Protein AF-F9PTG0-F1 (afdb_monomer)

Sequence (115 aa):
MGVSYLKVLAFSEIFLALEIGISGMFNGLKNTKTPTIISTFSNALRIPLAYLVFYLKLDITYIWAVISFCTFLKGILNYIFLRNLLEKTLILNYNVLKKIKIWYYTFVIFYKIFD

Structure (mmCIF, N/CA/C/O backbone):
data_AF-F9PTG0-F1
#
_entry.id   AF-F9PTG0-F1
#
loop_
_atom_site.group_PDB
_atom_site.id
_atom_site.type_symbol
_atom_site.label_atom_id
_atom_site.label_alt_id
_atom_site.label_comp_id
_atom_site.label_asym_id
_atom_site.label_entity_id
_atom_site.label_seq_id
_atom_site.pdbx_PDB_ins_code
_atom_site.Cartn_x
_atom_site.Cartn_y
_atom_site.Cartn_z
_atom_site.occupancy
_atom_site.B_iso_or_equiv
_atom_site.auth_seq_id
_atom_site.auth_comp_id
_atom_site.auth_asym_id
_atom_site.auth_atom_id
_atom_site.pdbx_PDB_model_num
ATOM 1 N N . MET A 1 1 ? 9.770 4.550 -29.523 1.00 59.16 1 MET A N 1
ATOM 2 C CA . MET A 1 1 ? 9.932 3.853 -28.224 1.00 59.16 1 MET A CA 1
ATOM 3 C C . MET A 1 1 ? 9.206 4.557 -27.076 1.00 59.16 1 MET A C 1
ATOM 5 O O . MET A 1 1 ? 8.668 3.876 -26.214 1.00 59.16 1 MET A O 1
ATOM 9 N N . GLY A 1 2 ? 9.099 5.895 -27.102 1.00 70.75 2 GLY A N 1
ATOM 10 C CA . GLY A 1 2 ? 8.451 6.669 -26.040 1.00 70.75 2 GLY A CA 1
ATOM 11 C C . GLY A 1 2 ? 6.946 6.413 -25.819 1.00 70.75 2 GLY A C 1
ATOM 12 O O . GLY A 1 2 ? 6.441 6.223 -24.720 1.00 70.75 2 GLY A O 1
ATOM 13 N N . VAL A 1 3 ? 6.194 6.364 -26.913 1.00 78.25 3 VAL A N 1
ATOM 14 C CA . VAL A 1 3 ? 4.725 6.343 -26.844 1.00 78.25 3 VAL A CA 1
ATOM 15 C C . VAL A 1 3 ? 4.176 5.039 -26.250 1.00 78.25 3 VAL A C 1
ATOM 17 O O . VAL A 1 3 ? 3.206 5.068 -25.497 1.00 78.25 3 VAL A O 1
ATOM 20 N N . SER A 1 4 ? 4.802 3.893 -26.537 1.00 73.88 4 SER A N 1
ATOM 21 C CA . SER A 1 4 ? 4.371 2.602 -25.984 1.00 73.88 4 SER A CA 1
ATOM 22 C C . SER A 1 4 ? 4.608 2.508 -24.476 1.00 73.88 4 SER A C 1
ATOM 24 O O . SER A 1 4 ? 3.776 1.931 -23.782 1.00 73.88 4 SER A O 1
ATOM 26 N N . TYR A 1 5 ? 5.682 3.117 -23.951 1.00 73.00 5 TYR A N 1
ATOM 27 C CA . TYR A 1 5 ? 5.904 3.156 -22.501 1.00 73.00 5 TYR A CA 1
ATOM 28 C C . TYR A 1 5 ? 4.857 4.037 -21.814 1.00 73.00 5 TYR A C 1
ATOM 30 O O . TYR A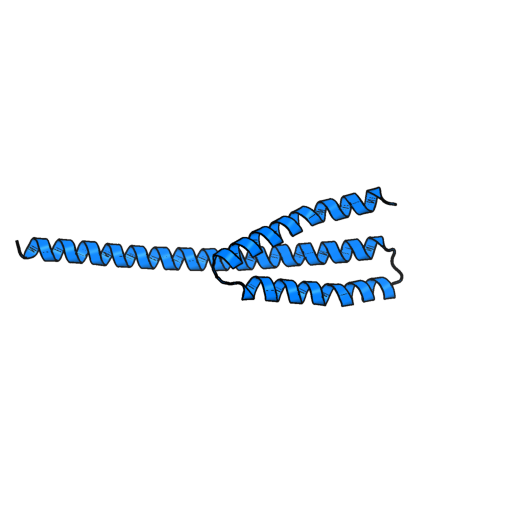 1 5 ? 4.308 3.636 -20.792 1.00 73.00 5 TYR A O 1
ATOM 38 N N . LEU A 1 6 ? 4.545 5.206 -22.391 1.00 79.75 6 LEU A N 1
ATOM 39 C CA . LEU A 1 6 ? 3.594 6.161 -21.811 1.00 79.75 6 LEU A CA 1
ATOM 40 C C . LEU A 1 6 ? 2.200 5.560 -21.675 1.00 79.75 6 LEU A C 1
ATOM 42 O O . LEU A 1 6 ? 1.525 5.812 -20.685 1.00 79.75 6 LEU A O 1
ATOM 46 N N . LYS A 1 7 ? 1.781 4.733 -22.639 1.00 80.81 7 LYS A N 1
ATOM 47 C CA . LYS A 1 7 ? 0.488 4.041 -22.580 1.00 80.81 7 LYS A CA 1
ATOM 48 C C . LYS A 1 7 ? 0.405 3.060 -21.412 1.00 80.81 7 LYS A C 1
ATOM 50 O O . LYS A 1 7 ? -0.614 3.022 -20.733 1.00 80.81 7 LYS A O 1
ATOM 55 N N . VAL A 1 8 ? 1.469 2.290 -21.173 1.00 75.94 8 VAL A N 1
ATOM 56 C CA . VAL A 1 8 ? 1.524 1.347 -20.045 1.00 75.94 8 VAL A CA 1
ATOM 57 C C . VAL A 1 8 ? 1.544 2.109 -18.722 1.00 75.94 8 VAL A C 1
ATOM 59 O O . VAL A 1 8 ? 0.780 1.782 -17.824 1.00 75.94 8 VAL A O 1
ATOM 62 N N . LEU A 1 9 ? 2.353 3.166 -18.631 1.00 81.25 9 LEU A N 1
ATOM 63 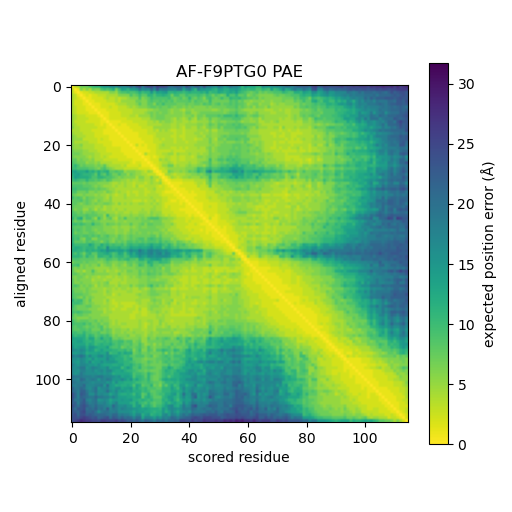C CA . LEU A 1 9 ? 2.447 4.012 -17.440 1.00 81.25 9 LEU A CA 1
ATOM 64 C C . LEU A 1 9 ? 1.119 4.701 -17.105 1.00 81.25 9 LEU A C 1
ATOM 66 O O . LEU A 1 9 ? 0.693 4.667 -15.957 1.00 81.25 9 LEU A O 1
ATOM 70 N N . ALA A 1 10 ? 0.428 5.254 -18.104 1.00 84.06 10 ALA A N 1
ATOM 71 C CA . ALA A 1 10 ? -0.853 5.933 -17.915 1.00 84.06 10 ALA A CA 1
ATOM 72 C C . ALA A 1 10 ? -1.932 5.017 -17.314 1.00 84.06 10 ALA A C 1
ATOM 74 O O . ALA A 1 10 ? -2.755 5.472 -16.523 1.00 84.06 10 ALA A O 1
ATOM 75 N N . PHE A 1 11 ? -1.918 3.722 -17.645 1.00 80.44 11 PHE A N 1
ATOM 76 C CA . PHE A 1 11 ? -2.826 2.753 -17.031 1.00 80.44 11 PHE A CA 1
ATOM 77 C C . PHE A 1 11 ? -2.518 2.542 -15.537 1.00 80.44 11 PHE A C 1
ATOM 79 O O . PHE A 1 11 ? -3.426 2.410 -14.717 1.00 80.44 11 PHE A O 1
ATOM 86 N N . SER A 1 12 ? -1.239 2.567 -15.167 1.00 80.81 12 SER A N 1
ATOM 87 C CA . SER A 1 12 ? -0.750 2.388 -13.795 1.00 80.81 12 SER A CA 1
ATOM 88 C C . SER A 1 12 ? -1.086 3.560 -12.867 1.00 80.81 12 SER A C 1
ATOM 90 O O . SER A 1 12 ? -1.258 3.357 -11.664 1.00 80.81 12 SER A O 1
ATOM 92 N N . GLU A 1 13 ? -1.210 4.774 -13.412 1.00 85.69 13 GLU A N 1
ATOM 93 C CA . GLU A 1 13 ? -1.489 6.002 -12.649 1.00 85.69 13 GLU A CA 1
ATOM 94 C C . GLU A 1 13 ? -2.839 5.966 -11.916 1.00 85.69 13 GLU A C 1
ATOM 96 O O . GLU A 1 13 ? -2.962 6.492 -10.811 1.00 85.69 13 GLU A O 1
ATOM 101 N N . ILE A 1 14 ? -3.846 5.276 -12.462 1.00 85.38 14 ILE A N 1
ATOM 102 C CA . ILE A 1 14 ? -5.154 5.117 -11.801 1.00 85.38 14 ILE A CA 1
ATOM 103 C C . ILE A 1 14 ? -4.991 4.381 -10.461 1.00 85.38 14 ILE A C 1
ATOM 105 O O . ILE A 1 14 ? -5.589 4.754 -9.449 1.00 85.38 14 ILE A O 1
ATOM 109 N N . PHE A 1 15 ? -4.138 3.356 -10.428 1.00 81.81 15 PHE A N 1
ATOM 110 C CA . PHE A 1 15 ? -3.862 2.584 -9.217 1.00 81.81 15 PHE A CA 1
ATOM 111 C C . PHE A 1 15 ? -3.012 3.364 -8.220 1.00 81.81 15 PHE A C 1
ATOM 113 O O . PHE A 1 15 ? -3.224 3.243 -7.014 1.00 81.81 15 PHE A O 1
ATOM 120 N N . LEU A 1 16 ? -2.097 4.199 -8.714 1.00 83.38 16 LEU A N 1
ATOM 121 C CA . LEU A 1 16 ? -1.320 5.104 -7.875 1.00 83.38 16 LEU A CA 1
ATOM 122 C C . LEU A 1 16 ? -2.228 6.132 -7.183 1.00 83.38 16 LEU A C 1
ATOM 124 O O . LEU A 1 16 ? -2.120 6.343 -5.975 1.00 83.38 16 LEU A O 1
ATOM 128 N N . ALA A 1 17 ? -3.179 6.714 -7.919 1.00 86.50 17 ALA A N 1
ATOM 129 C CA . ALA A 1 17 ? -4.159 7.644 -7.365 1.00 86.50 17 ALA A CA 1
ATOM 130 C C . ALA A 1 17 ? -5.036 6.982 -6.288 1.00 86.50 17 ALA A C 1
ATOM 132 O O . ALA A 1 17 ? -5.234 7.554 -5.213 1.00 86.50 17 ALA A O 1
ATOM 133 N N . LEU A 1 18 ? -5.505 5.750 -6.533 1.00 83.88 18 LEU A N 1
ATOM 134 C CA . LEU A 1 18 ? -6.234 4.962 -5.532 1.00 83.88 18 LEU A CA 1
ATOM 135 C C . LEU A 1 18 ? -5.389 4.717 -4.278 1.00 83.88 18 LEU A C 1
ATOM 137 O O . LEU A 1 18 ? -5.872 4.877 -3.160 1.00 83.88 18 LEU A O 1
ATOM 141 N N . GLU A 1 19 ? -4.120 4.361 -4.446 1.00 83.12 19 GLU A N 1
ATOM 142 C CA . GLU A 1 19 ? -3.206 4.104 -3.339 1.00 83.12 19 GLU A CA 1
ATOM 143 C C . GLU A 1 19 ? -3.009 5.338 -2.442 1.00 83.12 19 GLU A C 1
ATOM 145 O O . GLU A 1 19 ? -3.107 5.234 -1.213 1.00 83.12 19 GLU A O 1
ATOM 150 N N . ILE A 1 20 ? -2.769 6.504 -3.047 1.00 84.50 20 ILE A N 1
ATOM 151 C CA . ILE A 1 20 ? -2.595 7.774 -2.331 1.00 84.50 20 ILE A CA 1
ATOM 152 C C . ILE A 1 20 ? -3.896 8.158 -1.617 1.00 84.50 20 ILE A C 1
ATOM 154 O O . ILE A 1 20 ? -3.863 8.514 -0.437 1.00 84.50 20 ILE A O 1
ATOM 158 N N . GLY A 1 21 ? -5.047 8.019 -2.283 1.00 88.81 21 GLY A N 1
ATOM 159 C CA . GLY A 1 21 ? -6.356 8.307 -1.693 1.00 88.81 21 GLY A CA 1
ATOM 160 C C . GLY A 1 21 ? -6.670 7.427 -0.479 1.00 88.81 21 GLY A C 1
ATOM 161 O O . GLY A 1 21 ? -7.063 7.928 0.577 1.00 88.81 21 GLY A O 1
ATOM 162 N N . ILE A 1 22 ? -6.430 6.118 -0.587 1.00 84.69 22 ILE A N 1
ATOM 163 C CA . ILE A 1 22 ? -6.649 5.162 0.508 1.00 84.69 22 ILE A CA 1
ATOM 164 C C . ILE A 1 22 ? -5.691 5.438 1.672 1.00 84.69 22 ILE A C 1
ATOM 166 O O . ILE A 1 22 ? -6.106 5.425 2.832 1.00 84.69 22 ILE A O 1
ATOM 170 N N . SER A 1 23 ? -4.426 5.744 1.380 1.00 83.38 23 SER A N 1
ATOM 171 C CA . SER A 1 23 ? -3.442 6.122 2.401 1.00 83.38 23 SER A CA 1
ATOM 172 C C . SER A 1 23 ? -3.846 7.413 3.124 1.00 83.38 23 SER A C 1
ATOM 174 O O . SER A 1 23 ? -3.740 7.491 4.348 1.00 83.38 23 SER A O 1
ATOM 176 N N . GLY A 1 24 ? -4.393 8.394 2.397 1.00 85.25 24 GLY A N 1
ATOM 177 C CA . GLY A 1 24 ? -4.983 9.606 2.970 1.00 85.25 24 GLY A CA 1
ATOM 178 C C . GLY A 1 24 ? -6.145 9.305 3.921 1.00 85.25 24 GLY A C 1
ATOM 179 O O . GLY A 1 24 ? -6.199 9.853 5.022 1.00 85.25 24 GLY A O 1
ATOM 180 N N . MET A 1 25 ? -7.025 8.367 3.560 1.00 85.06 25 MET A N 1
ATOM 181 C CA . MET A 1 25 ? -8.122 7.946 4.435 1.00 85.06 25 MET A CA 1
ATOM 182 C C . MET A 1 25 ? -7.634 7.204 5.689 1.00 85.06 25 MET A C 1
ATOM 184 O O . MET A 1 25 ? -8.118 7.477 6.787 1.00 85.06 25 MET A O 1
ATOM 188 N N . PHE A 1 26 ? -6.648 6.312 5.569 1.00 83.69 26 PHE A N 1
ATOM 189 C CA . PHE A 1 26 ? -6.031 5.652 6.726 1.00 83.69 26 PHE A CA 1
ATOM 190 C C . PHE A 1 26 ? -5.388 6.652 7.698 1.00 83.69 26 PHE A C 1
ATOM 192 O O . PHE A 1 26 ? -5.544 6.517 8.916 1.00 83.69 26 PHE A O 1
ATOM 199 N N . ASN A 1 27 ? -4.732 7.688 7.168 1.00 83.00 27 ASN A N 1
ATOM 200 C CA . ASN A 1 27 ? -4.198 8.786 7.971 1.00 83.00 27 ASN A CA 1
ATOM 201 C C . ASN A 1 27 ? -5.320 9.556 8.693 1.00 83.00 27 ASN A C 1
ATOM 203 O O . ASN A 1 27 ? -5.180 9.860 9.877 1.00 83.00 27 ASN A O 1
ATOM 207 N N . GLY A 1 28 ? -6.464 9.781 8.034 1.00 83.06 28 GLY A N 1
ATOM 208 C CA . GLY A 1 28 ? -7.662 10.363 8.655 1.00 83.06 28 GLY A CA 1
ATOM 209 C C . GLY A 1 28 ? -8.264 9.503 9.776 1.00 83.06 28 GLY A C 1
ATOM 210 O O . GLY A 1 28 ? -8.761 10.031 10.768 1.00 83.06 28 GLY A O 1
ATOM 211 N N . LEU A 1 29 ? -8.147 8.176 9.677 1.00 81.12 29 LEU A N 1
ATOM 212 C CA . LEU A 1 29 ? -8.610 7.207 10.682 1.00 81.12 29 LEU A CA 1
ATOM 213 C C . LEU A 1 29 ? -7.584 6.945 11.804 1.00 81.12 29 LEU A C 1
ATOM 215 O O . LEU A 1 29 ? -7.741 5.998 12.573 1.00 81.12 29 LEU A O 1
ATOM 219 N N . LYS A 1 30 ? -6.526 7.767 11.906 1.00 80.50 30 LYS A N 1
ATOM 220 C CA . LYS A 1 30 ? -5.399 7.624 12.855 1.00 80.50 30 LYS A CA 1
ATOM 221 C C . LYS A 1 30 ? -4.660 6.278 12.763 1.00 80.50 30 LYS A C 1
ATOM 223 O O . LYS A 1 30 ? -3.898 5.935 13.666 1.00 80.50 30 LYS A O 1
ATOM 228 N N . ASN A 1 31 ? -4.839 5.522 11.679 1.00 76.25 31 ASN A N 1
ATOM 229 C CA . ASN A 1 31 ? -4.159 4.249 11.454 1.00 76.25 31 ASN A CA 1
ATOM 230 C C . ASN A 1 31 ? -3.147 4.369 10.308 1.00 76.25 31 ASN A C 1
ATOM 232 O O . ASN A 1 31 ? -3.389 3.928 9.189 1.00 76.25 31 ASN A O 1
ATOM 236 N N . THR A 1 32 ? -1.981 4.938 10.610 1.00 81.38 32 THR A N 1
ATOM 237 C CA . THR A 1 32 ? -0.894 5.143 9.637 1.00 81.38 32 THR A CA 1
ATOM 238 C C . THR A 1 32 ? -0.010 3.911 9.441 1.00 81.38 32 THR A C 1
ATOM 240 O O . THR A 1 32 ? 0.704 3.798 8.444 1.00 81.38 32 THR A O 1
ATOM 243 N N . LYS A 1 33 ? -0.049 2.953 10.374 1.00 82.44 33 LYS A N 1
ATOM 244 C CA . LYS A 1 33 ? 0.843 1.784 10.362 1.00 82.44 33 LYS A CA 1
ATOM 245 C C . LYS A 1 33 ? 0.523 0.848 9.201 1.00 82.44 33 LYS A C 1
ATOM 247 O O . LYS A 1 33 ? 1.427 0.421 8.491 1.00 82.44 33 LYS A O 1
ATOM 252 N N . THR A 1 34 ? -0.760 0.568 8.985 1.00 82.06 34 THR A N 1
ATOM 253 C CA . THR A 1 34 ? -1.229 -0.350 7.942 1.00 82.06 34 THR A CA 1
ATOM 254 C C . THR A 1 34 ? -0.785 0.052 6.525 1.00 82.06 34 THR A C 1
ATOM 256 O O . THR A 1 34 ? -0.108 -0.761 5.891 1.00 82.06 34 THR A O 1
ATOM 259 N N . PRO A 1 35 ? -1.063 1.275 6.020 1.00 83.00 35 PRO A N 1
ATOM 260 C CA . PRO A 1 35 ? -0.617 1.672 4.680 1.00 83.00 35 PRO A CA 1
ATOM 261 C C . PRO A 1 35 ? 0.914 1.770 4.568 1.00 83.00 35 PRO A C 1
ATOM 263 O O . PRO A 1 35 ? 1.472 1.472 3.513 1.00 83.00 35 PRO A O 1
ATOM 266 N N . THR A 1 36 ? 1.610 2.133 5.652 1.00 84.44 36 THR A N 1
ATOM 267 C CA . THR A 1 36 ? 3.079 2.262 5.667 1.00 84.44 36 THR A CA 1
ATOM 268 C C . THR A 1 36 ? 3.782 0.912 5.536 1.00 84.44 36 THR A C 1
ATOM 270 O O . THR A 1 36 ? 4.763 0.794 4.804 1.00 84.44 36 THR A O 1
ATOM 273 N N . ILE A 1 37 ? 3.282 -0.129 6.207 1.00 86.31 37 ILE A N 1
ATOM 274 C CA . ILE A 1 37 ? 3.850 -1.482 6.108 1.00 86.31 37 ILE A CA 1
ATOM 275 C C . ILE A 1 37 ? 3.667 -2.031 4.690 1.00 86.31 37 ILE A C 1
ATOM 277 O O . ILE A 1 37 ? 4.626 -2.515 4.089 1.00 86.31 37 ILE A O 1
ATOM 281 N N . ILE A 1 38 ? 2.457 -1.900 4.134 1.00 86.19 38 ILE A N 1
ATOM 282 C CA . ILE A 1 38 ? 2.141 -2.357 2.774 1.00 86.19 38 ILE A CA 1
ATOM 283 C C . ILE A 1 38 ? 3.015 -1.615 1.750 1.00 86.19 38 ILE A C 1
ATOM 285 O O . ILE A 1 38 ? 3.580 -2.236 0.848 1.00 86.19 38 ILE A O 1
ATOM 289 N N . SER A 1 39 ? 3.194 -0.298 1.907 1.00 84.44 39 SER A N 1
ATOM 290 C CA . SER A 1 39 ? 4.019 0.491 0.989 1.00 84.44 39 SER A CA 1
ATOM 291 C C . SER A 1 39 ? 5.501 0.175 1.069 1.00 84.44 39 SER A C 1
ATOM 293 O O . SER A 1 39 ? 6.141 0.032 0.027 1.00 84.44 39 SER A O 1
ATOM 295 N N . THR A 1 40 ? 6.027 0.007 2.278 1.00 87.00 40 THR A N 1
ATOM 296 C CA . THR A 1 40 ? 7.434 -0.320 2.502 1.00 87.00 40 THR A CA 1
ATOM 297 C C . THR A 1 40 ? 7.752 -1.693 1.926 1.00 87.00 40 THR A C 1
ATOM 299 O O . THR A 1 40 ? 8.731 -1.830 1.198 1.00 87.00 40 THR A O 1
ATOM 302 N N . PHE A 1 41 ? 6.890 -2.687 2.157 1.00 88.38 41 PHE A N 1
ATOM 303 C CA . PHE A 1 41 ? 7.076 -4.034 1.625 1.00 88.38 41 PHE A CA 1
ATOM 304 C C . PHE A 1 41 ? 7.023 -4.070 0.091 1.00 88.38 41 PHE A C 1
ATOM 306 O O . PHE A 1 41 ? 7.935 -4.596 -0.541 1.00 88.38 41 PHE A O 1
ATOM 313 N N . SER A 1 42 ? 6.014 -3.453 -0.534 1.00 84.56 42 SER A N 1
ATOM 314 C CA . SER A 1 42 ? 5.929 -3.396 -2.002 1.00 84.56 42 SER A CA 1
ATOM 315 C C . SER A 1 42 ? 7.072 -2.600 -2.639 1.00 84.56 42 SER A C 1
ATOM 317 O O . SER A 1 42 ? 7.538 -2.960 -3.718 1.00 84.56 42 SER A O 1
ATOM 319 N N . ASN A 1 43 ? 7.550 -1.533 -1.993 1.00 86.50 43 ASN A N 1
ATOM 320 C CA . ASN A 1 43 ? 8.714 -0.787 -2.472 1.00 86.50 43 ASN A CA 1
ATOM 321 C C . ASN A 1 43 ? 10.002 -1.613 -2.336 1.00 86.50 43 ASN A C 1
ATOM 323 O O . ASN A 1 43 ? 10.812 -1.619 -3.260 1.00 86.50 43 ASN A O 1
ATOM 327 N N . ALA A 1 44 ? 10.161 -2.346 -1.231 1.00 88.31 44 ALA A N 1
ATOM 328 C CA . ALA A 1 44 ? 11.290 -3.245 -1.017 1.00 88.31 44 ALA A CA 1
ATOM 329 C C . ALA A 1 44 ? 11.298 -4.402 -2.023 1.00 88.31 44 ALA A C 1
ATOM 331 O O . ALA A 1 44 ? 12.362 -4.744 -2.519 1.00 88.31 44 ALA A O 1
ATOM 332 N N . LEU A 1 45 ? 10.129 -4.949 -2.382 1.00 86.94 45 LEU A N 1
ATOM 333 C CA . LEU A 1 45 ? 9.973 -6.004 -3.391 1.00 86.94 45 LEU A CA 1
ATOM 334 C C . LEU A 1 45 ? 10.297 -5.516 -4.818 1.00 86.94 45 LEU A C 1
ATOM 336 O O . LEU A 1 45 ? 10.741 -6.289 -5.665 1.00 86.94 45 LEU A O 1
ATOM 340 N N . ARG A 1 46 ? 10.126 -4.222 -5.103 1.00 85.25 46 ARG A N 1
ATOM 341 C CA . ARG A 1 46 ? 10.381 -3.654 -6.436 1.00 85.25 46 ARG A CA 1
ATOM 342 C C . ARG A 1 46 ? 11.855 -3.737 -6.847 1.00 85.25 46 ARG A C 1
ATOM 344 O O . ARG A 1 46 ? 12.144 -3.993 -8.011 1.00 85.25 46 ARG A O 1
ATOM 351 N N . ILE A 1 47 ? 12.776 -3.538 -5.905 1.00 87.25 47 ILE A N 1
ATOM 352 C CA . ILE A 1 47 ? 14.229 -3.569 -6.142 1.00 87.25 47 ILE A CA 1
ATOM 353 C C . ILE A 1 47 ? 14.708 -4.961 -6.617 1.00 87.25 47 ILE A C 1
ATOM 355 O O . ILE A 1 47 ? 15.337 -5.030 -7.675 1.00 87.25 47 ILE A O 1
ATOM 359 N N . PRO A 1 48 ? 14.395 -6.080 -5.929 1.00 86.62 48 PRO A N 1
ATOM 360 C CA . PRO A 1 48 ? 14.780 -7.410 -6.383 1.00 86.62 48 PRO A CA 1
ATOM 361 C C . PRO A 1 48 ? 14.071 -7.826 -7.675 1.00 86.62 48 PRO A C 1
ATOM 363 O O . PRO A 1 48 ? 14.705 -8.465 -8.508 1.00 86.62 48 PRO A O 1
ATOM 366 N N . LEU A 1 49 ? 12.809 -7.431 -7.912 1.00 84.44 49 LEU A N 1
ATOM 367 C CA . LEU A 1 49 ? 12.179 -7.700 -9.212 1.00 84.44 49 LEU A CA 1
ATOM 368 C C . LEU A 1 49 ? 12.856 -6.930 -10.356 1.00 84.44 49 LEU A C 1
ATOM 370 O O . LEU A 1 49 ? 13.027 -7.485 -11.438 1.00 84.44 49 LEU A O 1
ATOM 374 N N . ALA A 1 50 ? 13.269 -5.679 -10.137 1.00 84.38 50 ALA A N 1
ATOM 375 C CA . ALA A 1 50 ? 14.017 -4.923 -11.141 1.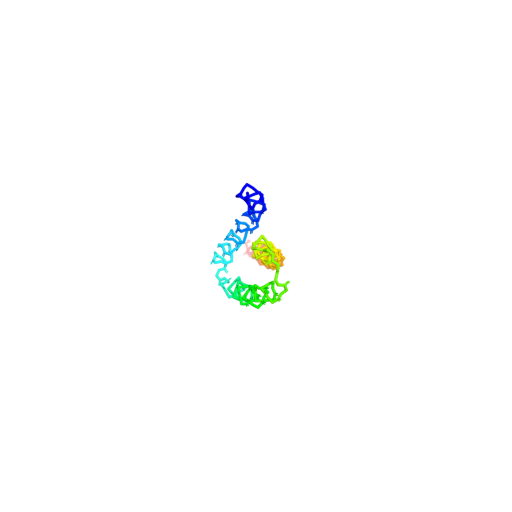00 84.38 50 ALA A CA 1
ATOM 376 C C . ALA A 1 50 ? 15.381 -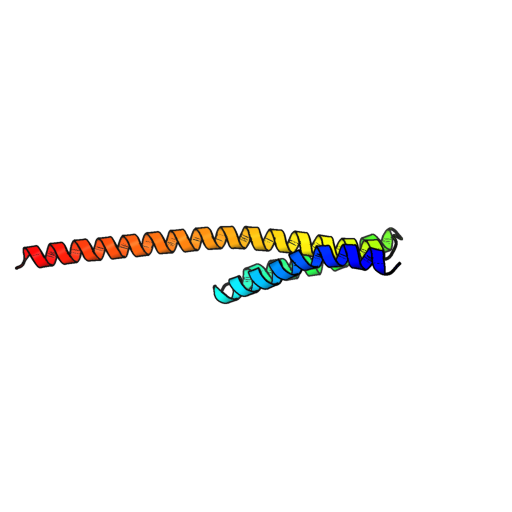5.573 -11.433 1.00 84.38 50 ALA A C 1
ATOM 378 O O . ALA A 1 50 ? 15.780 -5.675 -12.593 1.00 84.38 50 ALA A O 1
ATOM 379 N N . TYR A 1 51 ? 16.058 -6.080 -10.397 1.00 85.94 51 TYR A N 1
ATOM 380 C CA . TYR A 1 51 ? 17.303 -6.833 -10.551 1.00 85.94 51 TYR A CA 1
ATOM 381 C C . TYR A 1 51 ? 17.102 -8.145 -11.325 1.00 85.94 51 TYR A C 1
ATOM 383 O O . TYR A 1 51 ? 17.911 -8.481 -12.186 1.00 85.94 51 TYR A O 1
ATOM 391 N N . LEU A 1 52 ? 15.994 -8.855 -11.087 1.00 86.06 52 LEU A N 1
ATOM 392 C CA . LEU A 1 52 ? 15.631 -10.060 -11.835 1.00 86.06 52 LEU A CA 1
ATOM 393 C C . LEU A 1 52 ? 15.452 -9.754 -13.331 1.00 86.06 52 LEU A C 1
ATOM 395 O O . LEU A 1 52 ? 16.029 -10.434 -14.173 1.00 86.06 52 LEU A O 1
ATOM 399 N N . VAL A 1 53 ? 14.705 -8.700 -13.676 1.00 84.31 53 VAL A N 1
ATOM 400 C CA . VAL A 1 53 ? 14.513 -8.280 -15.078 1.00 84.31 53 VAL A CA 1
ATOM 401 C C . VAL A 1 53 ? 15.844 -7.937 -15.746 1.00 84.31 53 VAL A C 1
ATOM 403 O O . VAL A 1 53 ? 16.073 -8.325 -16.892 1.00 84.31 53 VAL A O 1
ATOM 406 N N . PHE A 1 54 ? 16.738 -7.264 -15.017 1.00 83.00 54 PHE A N 1
ATOM 407 C CA . PHE A 1 54 ? 18.086 -6.965 -15.495 1.00 83.00 54 PHE A CA 1
ATOM 408 C C . PHE A 1 54 ? 18.903 -8.242 -15.749 1.00 83.00 54 PHE A C 1
ATOM 410 O O . PHE A 1 54 ? 19.546 -8.365 -16.791 1.00 83.00 54 PHE A O 1
ATOM 417 N N . TYR A 1 55 ? 18.830 -9.224 -14.846 1.00 83.56 55 TYR A N 1
ATOM 418 C CA . TYR A 1 55 ? 19.502 -10.517 -15.002 1.00 83.56 55 TYR A CA 1
ATOM 419 C C . TYR A 1 55 ? 19.013 -11.292 -16.237 1.00 83.56 55 TYR A C 1
ATOM 421 O O . TYR A 1 55 ? 19.820 -11.891 -16.947 1.00 83.56 55 TYR A O 1
AT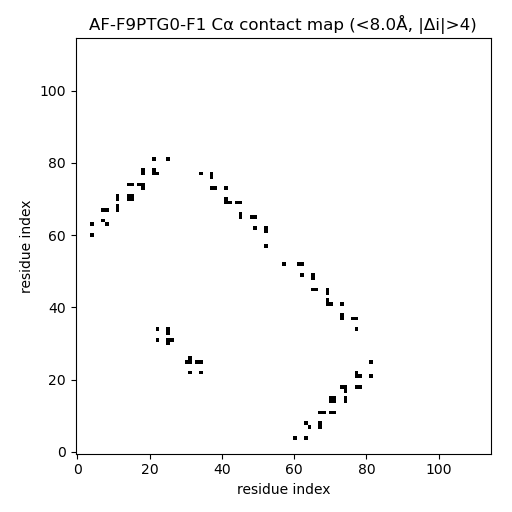OM 429 N N . LEU A 1 56 ? 17.714 -11.226 -16.551 1.00 84.06 56 LEU A N 1
ATOM 430 C CA . LEU A 1 56 ? 17.132 -11.852 -17.745 1.00 84.06 56 LEU A CA 1
ATOM 431 C C . LEU A 1 56 ? 17.458 -11.118 -19.066 1.00 84.06 56 LEU A C 1
ATOM 433 O O . LEU A 1 56 ? 17.008 -11.563 -20.120 1.00 84.06 56 LEU A O 1
ATOM 437 N N . LYS A 1 57 ? 18.242 -10.024 -19.039 1.00 82.12 57 LYS A N 1
ATOM 438 C CA . LYS A 1 57 ? 18.588 -9.189 -20.212 1.00 82.12 57 LYS A CA 1
ATOM 439 C C . LYS A 1 57 ? 17.366 -8.717 -21.010 1.00 82.12 57 LYS A C 1
ATOM 441 O O . LYS A 1 57 ? 17.423 -8.575 -22.230 1.00 82.12 57 LYS A O 1
ATOM 446 N N . LEU A 1 58 ? 16.253 -8.494 -20.32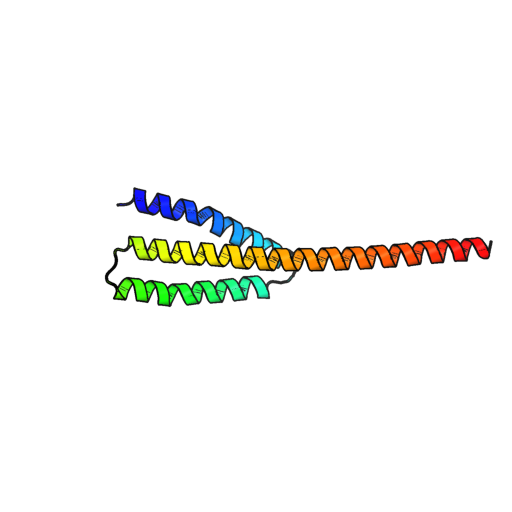0 1.00 80.56 58 LEU A N 1
ATOM 447 C CA . LEU A 1 58 ? 15.033 -7.981 -20.928 1.00 80.56 58 LEU A CA 1
ATOM 448 C C . LEU A 1 58 ? 15.158 -6.477 -21.192 1.00 80.56 58 LEU A C 1
ATOM 450 O O . LEU A 1 58 ? 15.874 -5.761 -20.490 1.00 80.56 58 LEU A O 1
ATOM 454 N N . ASP A 1 59 ? 14.416 -5.992 -22.186 1.00 80.44 59 ASP A N 1
ATOM 455 C CA . ASP A 1 59 ? 14.360 -4.566 -22.505 1.00 80.44 59 ASP A CA 1
ATOM 456 C C . ASP A 1 59 ? 13.876 -3.719 -21.317 1.00 80.44 59 ASP A C 1
ATOM 458 O O . ASP A 1 59 ? 13.081 -4.149 -20.477 1.00 80.44 59 ASP A O 1
ATOM 462 N N . ILE A 1 60 ? 14.272 -2.445 -21.306 1.00 77.94 60 ILE A N 1
ATOM 463 C CA . ILE A 1 60 ? 13.874 -1.455 -20.291 1.00 77.94 60 ILE A CA 1
ATOM 464 C C . ILE A 1 60 ? 12.352 -1.369 -20.107 1.00 77.94 60 ILE A C 1
ATOM 466 O O . ILE A 1 60 ? 11.883 -1.099 -19.002 1.00 77.94 60 ILE A O 1
ATOM 470 N N . THR A 1 61 ? 11.562 -1.651 -21.144 1.00 79.81 61 THR A N 1
ATOM 471 C CA . THR A 1 61 ? 10.093 -1.701 -21.071 1.00 79.81 61 THR A CA 1
ATOM 472 C C . THR A 1 61 ? 9.584 -2.652 -19.981 1.00 79.81 61 THR A C 1
ATOM 474 O O . THR A 1 61 ? 8.587 -2.348 -19.326 1.00 79.81 61 THR A O 1
ATOM 477 N N . TYR A 1 62 ? 10.289 -3.753 -19.716 1.00 78.31 62 TYR A N 1
ATOM 478 C CA . TYR A 1 62 ? 9.904 -4.729 -18.695 1.00 78.31 62 TYR A CA 1
ATOM 479 C C . TYR A 1 62 ? 10.150 -4.228 -17.267 1.00 78.31 62 TYR A C 1
ATOM 481 O O . TYR A 1 62 ? 9.408 -4.595 -16.358 1.00 78.31 62 TYR A O 1
ATOM 489 N N . ILE A 1 63 ? 11.113 -3.323 -17.060 1.00 80.25 63 ILE A N 1
ATOM 490 C CA . ILE A 1 63 ? 11.326 -2.668 -15.760 1.00 80.25 63 ILE A CA 1
ATOM 491 C C . ILE A 1 63 ? 10.105 -1.805 -15.417 1.00 80.25 63 ILE A C 1
ATOM 493 O O . ILE A 1 63 ? 9.562 -1.890 -14.317 1.00 80.25 63 ILE A O 1
ATOM 497 N N . TRP A 1 64 ? 9.610 -1.028 -16.381 1.00 79.25 64 TRP A N 1
ATOM 498 C CA . TRP A 1 64 ? 8.408 -0.206 -16.206 1.00 79.25 64 TRP A CA 1
ATOM 499 C C . TRP A 1 64 ? 7.147 -1.047 -15.983 1.00 79.25 64 TRP A C 1
ATOM 501 O O . TRP A 1 64 ? 6.300 -0.685 -15.161 1.00 79.25 64 TRP A O 1
ATOM 511 N N . ALA A 1 65 ? 7.042 -2.194 -16.659 1.00 79.62 65 ALA A N 1
ATOM 512 C CA . ALA A 1 65 ? 5.965 -3.152 -16.431 1.00 79.62 65 ALA A CA 1
ATOM 513 C C . ALA A 1 65 ? 6.008 -3.729 -15.003 1.00 79.62 65 ALA A C 1
ATOM 515 O O . ALA A 1 65 ? 4.975 -3.799 -14.342 1.00 79.62 65 ALA A O 1
ATOM 516 N N . VAL A 1 66 ? 7.194 -4.051 -14.477 1.00 82.88 66 VAL A N 1
ATOM 517 C CA . VAL A 1 66 ? 7.376 -4.504 -13.086 1.00 82.88 66 VAL A CA 1
ATOM 518 C C . VAL A 1 66 ? 6.971 -3.434 -12.074 1.00 82.88 66 VAL A C 1
ATOM 520 O O . VAL A 1 66 ? 6.287 -3.740 -11.094 1.00 82.88 66 VAL A O 1
ATOM 523 N N . ILE A 1 67 ? 7.360 -2.176 -12.301 1.00 81.12 67 ILE A N 1
ATOM 524 C CA . ILE A 1 67 ? 6.989 -1.055 -11.425 1.00 81.12 67 ILE A CA 1
ATOM 525 C C . ILE A 1 67 ? 5.465 -0.910 -11.380 1.00 81.12 67 ILE A C 1
ATOM 527 O O . ILE A 1 67 ? 4.897 -0.826 -10.289 1.00 81.12 67 ILE A O 1
ATOM 531 N N . SER A 1 68 ? 4.832 -0.956 -12.554 1.00 82.75 68 SER A N 1
ATOM 532 C CA . SER A 1 68 ? 3.380 -0.876 -12.746 1.00 82.75 68 SER A CA 1
ATOM 533 C C . SER A 1 68 ? 2.634 -2.038 -12.088 1.00 82.75 68 SER A C 1
ATOM 535 O O . SER A 1 68 ? 1.607 -1.857 -11.441 1.00 82.75 68 SER A O 1
ATOM 537 N N . PHE A 1 69 ? 3.174 -3.249 -12.196 1.00 82.25 69 PHE A N 1
ATOM 538 C CA . PHE A 1 69 ? 2.597 -4.429 -11.565 1.00 82.25 69 PHE A CA 1
ATOM 539 C C . PHE A 1 69 ? 2.684 -4.361 -10.032 1.00 82.25 69 PHE A C 1
ATOM 541 O O . PHE A 1 69 ? 1.724 -4.685 -9.331 1.00 82.25 69 PHE A O 1
ATOM 548 N N . CYS A 1 70 ? 3.802 -3.865 -9.492 1.00 84.12 70 CYS A N 1
ATOM 549 C CA . CYS A 1 70 ? 3.954 -3.660 -8.051 1.00 84.12 70 CYS A CA 1
ATOM 550 C C . CYS A 1 70 ? 2.982 -2.602 -7.504 1.00 84.12 70 CYS A C 1
ATOM 552 O O . CYS A 1 70 ? 2.450 -2.786 -6.410 1.00 84.12 70 CYS A O 1
ATOM 554 N N . THR A 1 71 ? 2.744 -1.498 -8.226 1.00 79.31 71 THR A N 1
ATOM 555 C CA . THR A 1 71 ? 1.779 -0.465 -7.796 1.00 79.31 71 THR A CA 1
ATOM 556 C C . THR A 1 71 ? 0.339 -0.962 -7.881 1.00 79.31 71 THR A C 1
ATOM 558 O O . THR A 1 71 ? -0.440 -0.707 -6.966 1.00 79.31 71 THR A O 1
ATOM 561 N N . PHE A 1 72 ? 0.005 -1.747 -8.907 1.00 84.44 72 PHE A N 1
ATOM 562 C CA . PHE A 1 72 ? -1.293 -2.409 -9.030 1.00 84.44 72 PHE A CA 1
ATOM 563 C C . PHE A 1 72 ? -1.594 -3.327 -7.834 1.00 84.44 72 PHE A C 1
ATOM 565 O O . PHE A 1 72 ? -2.614 -3.162 -7.160 1.00 84.44 72 PHE A O 1
ATOM 572 N N . LEU A 1 73 ? -0.673 -4.246 -7.513 1.00 83.44 73 LEU A N 1
ATOM 573 C CA . LEU A 1 73 ? -0.805 -5.153 -6.365 1.00 83.44 73 LEU A CA 1
ATOM 574 C C . LEU A 1 73 ? -0.965 -4.389 -5.049 1.00 83.44 73 LEU A C 1
ATOM 576 O O . LEU A 1 73 ? -1.831 -4.704 -4.232 1.00 83.44 73 LEU A O 1
ATOM 580 N N . LYS A 1 74 ? -0.148 -3.355 -4.857 1.00 82.75 74 LYS A N 1
ATOM 581 C CA . LYS A 1 74 ? -0.189 -2.507 -3.668 1.00 82.75 74 LYS A CA 1
ATOM 582 C C . LYS A 1 74 ? -1.530 -1.779 -3.520 1.00 82.75 74 LYS A C 1
ATOM 584 O O . LYS A 1 74 ? -2.083 -1.747 -2.420 1.00 82.75 74 LYS A O 1
ATOM 589 N N . GLY A 1 75 ? -2.074 -1.239 -4.614 1.00 81.94 75 GLY A N 1
ATOM 590 C CA . GLY A 1 75 ? -3.386 -0.589 -4.638 1.00 81.94 75 GLY A CA 1
ATOM 591 C C . GLY A 1 75 ? -4.517 -1.535 -4.220 1.00 81.94 75 GLY A C 1
ATOM 592 O O . GLY A 1 75 ? -5.343 -1.177 -3.380 1.00 81.94 75 GLY A O 1
ATOM 593 N N . ILE A 1 76 ? -4.508 -2.773 -4.725 1.00 85.44 76 ILE A N 1
ATOM 594 C CA . ILE A 1 76 ? -5.491 -3.810 -4.366 1.00 85.44 76 ILE A CA 1
ATOM 595 C C . ILE A 1 76 ? -5.402 -4.195 -2.890 1.00 85.44 76 ILE A C 1
ATOM 597 O O . ILE A 1 76 ? -6.425 -4.249 -2.206 1.00 85.44 76 ILE A O 1
ATOM 601 N N . LEU A 1 77 ? -4.191 -4.430 -2.379 1.00 84.31 77 LEU A N 1
ATOM 602 C CA . LEU A 1 77 ? -3.987 -4.783 -0.972 1.00 84.31 77 LEU A CA 1
ATOM 603 C C . LEU A 1 77 ? -4.503 -3.680 -0.042 1.00 84.31 77 LEU A C 1
ATOM 605 O O . LEU A 1 77 ? -5.236 -3.969 0.905 1.00 84.31 77 LEU A O 1
ATOM 609 N N . ASN A 1 78 ? -4.187 -2.420 -0.349 1.00 81.75 78 ASN A N 1
ATOM 610 C CA . ASN A 1 78 ? -4.689 -1.271 0.400 1.00 81.75 78 ASN A CA 1
ATOM 611 C C . ASN A 1 78 ? -6.221 -1.173 0.350 1.00 81.75 78 ASN A C 1
ATOM 613 O O . ASN A 1 78 ? -6.845 -0.924 1.383 1.00 81.75 78 ASN A O 1
ATOM 617 N N . TYR A 1 79 ? -6.839 -1.416 -0.809 1.00 84.12 79 TYR A N 1
ATOM 618 C CA . TYR A 1 79 ? -8.296 -1.393 -0.960 1.00 84.12 79 TYR A CA 1
ATOM 619 C C . TYR A 1 79 ? -8.993 -2.468 -0.116 1.00 84.12 79 TYR A C 1
ATOM 621 O O . TYR A 1 79 ? -9.943 -2.169 0.610 1.00 84.12 79 TYR A O 1
ATOM 629 N N . ILE A 1 80 ? -8.496 -3.709 -0.149 1.00 85.94 80 ILE A N 1
ATOM 630 C CA . ILE A 1 80 ? -9.053 -4.819 0.640 1.00 85.94 80 ILE A CA 1
ATOM 631 C C . ILE A 1 80 ? -8.960 -4.508 2.136 1.00 85.94 80 ILE A C 1
ATOM 633 O O . ILE A 1 80 ? -9.932 -4.668 2.879 1.00 85.94 80 ILE A O 1
ATOM 637 N N . PHE A 1 81 ? -7.799 -4.033 2.589 1.00 84.50 81 PHE A N 1
ATOM 638 C CA . PHE A 1 81 ? -7.581 -3.745 4.003 1.00 84.50 81 PHE A CA 1
ATOM 639 C C . PHE A 1 81 ? -8.472 -2.609 4.502 1.00 84.50 81 PHE A C 1
ATOM 641 O O . PHE A 1 81 ? -9.011 -2.662 5.609 1.00 84.50 81 PHE A O 1
ATOM 648 N N . LEU A 1 82 ? -8.652 -1.597 3.660 1.00 84.94 82 LEU A N 1
ATOM 649 C CA . LEU A 1 82 ? -9.524 -0.476 3.935 1.00 84.94 82 LEU A CA 1
ATOM 650 C C . LEU A 1 82 ? -10.987 -0.910 4.043 1.00 84.94 82 LEU A C 1
ATOM 652 O O . LEU A 1 82 ? -11.662 -0.517 4.993 1.00 84.94 82 LEU A O 1
ATOM 656 N N . ARG A 1 83 ? -11.468 -1.738 3.109 1.00 84.38 83 ARG A N 1
ATOM 657 C CA . ARG A 1 83 ? -12.834 -2.271 3.143 1.00 84.38 83 ARG A CA 1
ATOM 658 C C . ARG A 1 83 ? -13.105 -2.999 4.461 1.00 84.38 83 ARG A C 1
ATOM 660 O O . ARG A 1 83 ? -14.085 -2.699 5.139 1.00 84.38 83 ARG A O 1
ATOM 667 N N . ASN A 1 84 ? -12.188 -3.876 4.867 1.00 83.69 84 ASN A N 1
ATOM 668 C CA . ASN A 1 84 ? -12.298 -4.619 6.122 1.00 83.69 84 ASN A CA 1
ATOM 669 C C . ASN A 1 84 ? -12.298 -3.696 7.352 1.00 83.69 84 ASN A C 1
ATOM 671 O O . ASN A 1 84 ? -12.971 -3.973 8.347 1.00 83.69 84 ASN A O 1
ATOM 675 N N . LEU A 1 85 ? -11.534 -2.599 7.313 1.00 84.31 85 LEU A N 1
ATOM 676 C CA . LEU A 1 85 ? -11.498 -1.625 8.400 1.00 84.31 85 LEU A CA 1
ATOM 677 C C . LEU A 1 85 ? -12.798 -0.806 8.467 1.00 84.31 85 LEU A C 1
ATOM 679 O O . LEU A 1 85 ? -13.343 -0.619 9.556 1.00 84.31 85 LEU A O 1
ATOM 683 N N . LEU A 1 86 ? -13.332 -0.374 7.324 1.00 83.50 86 LEU A N 1
ATOM 684 C CA . LEU A 1 86 ? -14.606 0.344 7.229 1.00 83.50 86 LEU A CA 1
ATOM 685 C C . LEU A 1 86 ? -15.770 -0.489 7.769 1.00 83.50 86 LEU A C 1
ATOM 687 O O . LEU A 1 86 ? -16.530 0.006 8.600 1.00 83.50 86 LEU A O 1
ATOM 691 N N . GLU A 1 87 ? -15.867 -1.762 7.380 1.00 81.81 87 GLU A N 1
ATOM 692 C CA . GLU A 1 87 ? -16.911 -2.673 7.868 1.00 81.81 87 GLU A CA 1
ATOM 693 C C . GLU A 1 87 ? -16.867 -2.808 9.401 1.00 81.81 87 GLU A C 1
ATOM 695 O O . GLU A 1 87 ? -17.892 -2.656 10.069 1.00 81.81 87 GLU A O 1
ATOM 700 N N . LYS A 1 88 ? -15.675 -2.973 9.993 1.00 79.62 88 LYS A N 1
ATOM 701 C CA . LYS A 1 88 ? -15.5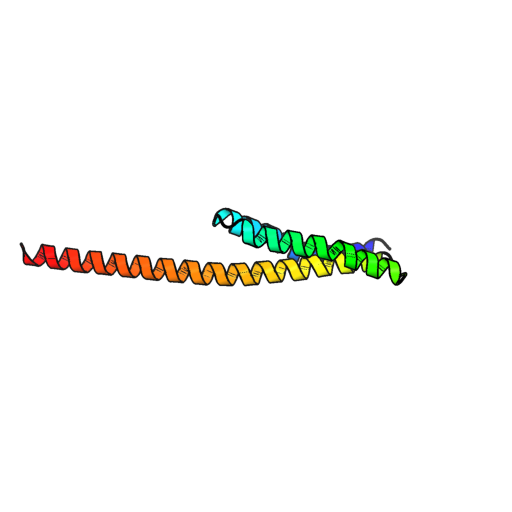12 -3.017 11.459 1.00 79.62 88 LYS A CA 1
ATOM 702 C C . LYS A 1 88 ? -15.935 -1.715 12.136 1.00 79.62 88 LYS A C 1
ATOM 704 O O . LYS A 1 88 ? -16.605 -1.747 13.168 1.00 79.62 88 LYS A O 1
ATOM 709 N N . THR A 1 89 ? -15.553 -0.576 11.562 1.00 78.56 89 THR A N 1
ATOM 710 C CA . THR A 1 89 ? -15.848 0.745 12.138 1.00 78.56 89 THR A CA 1
ATOM 711 C C . THR A 1 89 ? -17.350 1.042 12.104 1.00 78.56 89 THR A C 1
ATOM 713 O O . THR A 1 89 ? -17.905 1.524 13.091 1.00 78.56 89 THR A O 1
ATOM 716 N N . LEU A 1 90 ? -18.031 0.689 11.008 1.00 82.25 90 LEU A N 1
ATOM 717 C CA . LEU A 1 90 ? -19.481 0.844 10.867 1.00 82.25 90 LEU A CA 1
ATOM 718 C C . LEU A 1 90 ? -20.257 -0.035 11.856 1.00 82.25 90 LEU A C 1
ATOM 720 O O . LEU A 1 90 ? -21.177 0.454 12.513 1.00 82.25 90 LEU A O 1
ATOM 724 N N . ILE A 1 91 ? -19.862 -1.303 12.016 1.00 78.00 91 ILE A N 1
ATOM 725 C CA . ILE A 1 91 ? -20.507 -2.235 12.957 1.00 78.00 91 ILE A CA 1
ATOM 726 C C . ILE A 1 91 ? -20.353 -1.751 14.406 1.00 78.00 91 ILE A C 1
ATOM 728 O O . ILE A 1 91 ? -21.319 -1.761 15.172 1.00 78.00 91 ILE A O 1
ATOM 732 N N . LEU A 1 92 ? -19.156 -1.289 14.786 1.00 82.06 92 LEU A N 1
ATOM 733 C CA . LEU A 1 92 ? -18.914 -0.726 16.116 1.00 82.06 92 LEU A CA 1
ATOM 734 C C . LEU A 1 92 ? -19.791 0.504 16.372 1.00 82.06 92 LEU A C 1
ATOM 736 O O . LEU A 1 92 ? -20.436 0.580 17.418 1.00 82.06 92 LEU A O 1
ATOM 740 N N . ASN A 1 93 ? -19.870 1.427 15.410 1.00 85.38 93 ASN A N 1
ATOM 741 C CA . ASN A 1 93 ? -20.677 2.636 15.556 1.00 85.38 93 ASN A CA 1
ATOM 742 C C . ASN A 1 93 ? -22.179 2.312 15.670 1.00 85.38 93 ASN A C 1
ATOM 744 O O . ASN A 1 93 ? -22.870 2.846 16.536 1.00 85.38 93 ASN A O 1
ATOM 748 N N . TYR A 1 94 ? -22.680 1.360 14.876 1.00 86.69 94 TYR A N 1
ATOM 749 C CA . TYR A 1 94 ? -24.061 0.884 14.981 1.00 86.69 94 TYR A CA 1
ATOM 750 C C . TYR A 1 94 ? -24.376 0.301 16.369 1.00 86.69 94 TYR A C 1
ATOM 752 O O . TYR A 1 94 ? -25.391 0.655 16.972 1.00 86.69 94 TYR A O 1
ATOM 760 N N . ASN A 1 95 ? -23.494 -0.542 16.916 1.00 84.25 95 ASN A N 1
ATOM 761 C CA . ASN A 1 95 ? -23.679 -1.132 18.245 1.00 84.25 95 ASN A CA 1
ATOM 762 C C . ASN A 1 95 ? -23.653 -0.081 19.364 1.00 84.25 95 ASN A C 1
ATOM 764 O O . ASN A 1 95 ? -24.457 -0.159 20.296 1.00 84.25 95 ASN A O 1
ATOM 768 N N . VAL A 1 96 ? -22.775 0.923 19.263 1.00 86.19 96 VAL A N 1
ATOM 769 C CA . VAL A 1 96 ? -22.720 2.046 20.211 1.00 86.19 96 VAL A CA 1
ATOM 770 C C . VAL A 1 96 ? -24.007 2.868 20.153 1.00 86.19 96 VAL A C 1
ATOM 772 O O . VAL A 1 96 ? -24.636 3.081 21.190 1.00 86.19 96 VAL A O 1
ATOM 775 N N . LEU A 1 97 ? -24.460 3.262 18.959 1.00 87.31 97 LEU A N 1
ATOM 776 C CA . LEU A 1 97 ? -25.704 4.019 18.784 1.00 87.31 97 LEU A CA 1
ATOM 777 C C . LEU A 1 97 ? -26.930 3.238 19.271 1.00 87.31 97 LEU A C 1
ATOM 779 O O . LEU A 1 97 ? -27.807 3.805 19.923 1.00 87.31 97 LEU A O 1
ATOM 783 N N . LYS A 1 98 ? -26.981 1.926 19.011 1.00 88.19 98 LYS A N 1
ATOM 784 C CA . LYS A 1 98 ? -28.042 1.044 19.512 1.00 88.19 98 LYS A CA 1
ATOM 785 C C . LYS A 1 98 ? -28.049 0.994 21.041 1.00 88.19 98 LYS A C 1
ATOM 787 O O . LYS A 1 98 ? -29.115 1.113 21.642 1.00 88.19 98 LYS A O 1
ATOM 792 N N . LYS A 1 99 ? -26.875 0.877 21.672 1.00 87.94 99 LYS A N 1
ATOM 793 C CA . LYS A 1 99 ? -26.735 0.899 23.134 1.00 87.94 99 LYS A CA 1
ATOM 794 C C . LYS A 1 99 ? -27.204 2.239 23.708 1.00 87.94 99 LYS A C 1
ATOM 796 O O . LYS A 1 99 ? -28.021 2.234 24.619 1.00 87.94 99 LYS A O 1
ATOM 801 N N . ILE A 1 100 ? -26.775 3.368 23.142 1.00 89.69 100 ILE A N 1
ATOM 802 C CA . ILE A 1 100 ? -27.192 4.709 23.591 1.00 89.69 100 ILE A CA 1
ATOM 803 C C . ILE A 1 100 ? -28.711 4.885 23.481 1.00 89.69 100 ILE A C 1
ATOM 805 O O . ILE A 1 100 ? -29.339 5.345 24.431 1.00 89.69 100 ILE A O 1
ATOM 809 N N . LYS A 1 101 ? -29.322 4.469 22.362 1.00 90.31 101 LYS A N 1
ATOM 810 C CA . LYS A 1 101 ? -30.783 4.522 22.201 1.00 90.31 101 LYS A CA 1
ATOM 811 C C . LYS A 1 101 ? -31.510 3.702 23.263 1.00 90.31 101 LYS A C 1
ATOM 813 O O . LYS A 1 101 ? -32.478 4.194 23.826 1.00 90.31 101 LYS A O 1
ATOM 818 N N . ILE A 1 102 ? -31.041 2.490 23.568 1.00 90.44 102 ILE A N 1
ATOM 819 C CA . ILE A 1 102 ? -31.620 1.660 24.636 1.00 90.44 102 ILE A CA 1
ATOM 820 C C . ILE A 1 102 ? -31.556 2.390 25.980 1.00 90.44 102 ILE A C 1
ATOM 822 O O . ILE A 1 102 ? -32.580 2.512 26.637 1.00 90.44 102 ILE A O 1
ATOM 826 N N . TRP A 1 103 ? -30.396 2.937 26.353 1.00 89.75 103 TRP A N 1
ATOM 827 C CA . TRP A 1 103 ? -30.251 3.702 27.597 1.00 89.75 103 TRP A CA 1
ATOM 828 C C . TRP A 1 103 ? -31.184 4.914 27.653 1.00 89.75 103 TRP A C 1
ATOM 830 O O . TRP A 1 103 ? -31.805 5.146 28.685 1.00 89.75 103 TRP A O 1
ATOM 840 N N . TYR A 1 104 ? -31.334 5.640 26.545 1.00 88.19 104 TYR A N 1
ATOM 841 C CA . TYR A 1 104 ? -32.268 6.759 26.449 1.00 88.19 104 TYR A CA 1
ATOM 842 C C . TYR A 1 104 ? -33.721 6.316 26.679 1.00 88.19 104 TYR A C 1
ATOM 844 O O . TYR A 1 104 ? -34.405 6.902 27.511 1.00 88.19 104 TYR A O 1
ATOM 852 N N . TYR A 1 105 ? -34.187 5.255 26.010 1.00 89.75 105 TYR A N 1
ATOM 853 C CA . TYR A 1 105 ? -35.555 4.761 26.202 1.00 89.75 105 TYR A CA 1
ATOM 854 C C . TYR A 1 105 ? -35.790 4.227 27.619 1.00 89.75 105 TYR A C 1
ATOM 856 O O . TYR A 1 105 ? -36.827 4.527 28.206 1.00 89.75 105 TYR A O 1
ATOM 864 N N . THR A 1 106 ? -34.832 3.498 28.199 1.00 85.44 106 THR A N 1
ATOM 865 C CA . THR A 1 106 ? -34.934 3.022 29.587 1.00 85.44 106 THR A CA 1
ATOM 866 C C . THR A 1 106 ? -34.984 4.189 30.576 1.00 85.44 106 THR A C 1
ATOM 868 O O . THR A 1 106 ? -35.793 4.170 31.499 1.00 85.44 106 THR A O 1
ATOM 871 N N . PHE A 1 107 ? -34.171 5.230 30.367 1.00 90.38 107 PHE A N 1
ATOM 872 C CA . PHE A 1 107 ? -34.156 6.430 31.207 1.00 90.38 107 PHE A CA 1
ATOM 873 C C . PHE A 1 107 ? -35.469 7.223 31.117 1.00 90.38 107 PHE A C 1
ATOM 875 O O . PHE A 1 107 ? -36.026 7.608 32.140 1.00 90.38 107 PHE A O 1
ATOM 882 N N . VAL A 1 108 ? -36.005 7.411 29.906 1.00 88.62 108 VAL A N 1
ATOM 883 C CA . VAL A 1 108 ? -37.289 8.103 29.687 1.00 88.62 108 VAL A CA 1
ATOM 884 C C . VAL A 1 108 ? -38.457 7.341 30.322 1.00 88.62 108 VAL A C 1
ATOM 886 O O . VAL A 1 108 ? -39.324 7.960 30.934 1.00 88.62 108 VAL A O 1
ATOM 889 N N . ILE A 1 109 ? -38.485 6.007 30.216 1.00 88.12 109 ILE A N 1
ATOM 890 C CA . ILE A 1 109 ? -39.515 5.173 30.858 1.00 88.12 109 ILE A CA 1
ATOM 891 C C . ILE A 1 109 ? -39.421 5.266 32.384 1.00 88.12 109 ILE A C 1
ATOM 893 O O . ILE A 1 109 ? -40.446 5.416 33.039 1.00 88.12 109 ILE A O 1
ATOM 897 N N . PHE A 1 110 ? -38.210 5.211 32.944 1.00 89.62 110 PHE A N 1
ATOM 898 C CA . PHE A 1 110 ? -37.995 5.341 34.384 1.00 89.62 110 PHE A CA 1
ATOM 899 C C . PHE A 1 110 ? -38.494 6.691 34.911 1.00 89.62 110 PHE A C 1
ATOM 901 O O . PHE A 1 110 ? -39.226 6.719 35.891 1.00 89.62 110 PHE A O 1
ATOM 908 N N . TYR A 1 111 ? -38.170 7.793 34.228 1.00 86.25 111 TYR A N 1
ATOM 909 C CA . TYR A 1 111 ? -38.621 9.127 34.634 1.00 86.25 111 TYR A CA 1
ATOM 910 C C . TYR A 1 111 ? -40.156 9.230 34.646 1.00 86.25 111 TYR A C 1
ATOM 912 O O . TYR A 1 111 ? -40.739 9.693 35.615 1.00 86.25 111 TYR A O 1
ATOM 920 N N . LYS A 1 112 ? -40.822 8.679 33.623 1.00 85.25 112 LYS A N 1
ATOM 921 C CA . LYS A 1 112 ? -42.289 8.695 33.492 1.00 85.25 112 LYS A CA 1
ATOM 922 C C . LYS A 1 112 ? -43.039 7.819 34.510 1.00 85.25 112 LYS A C 1
ATOM 924 O O . LYS A 1 112 ? -44.254 7.90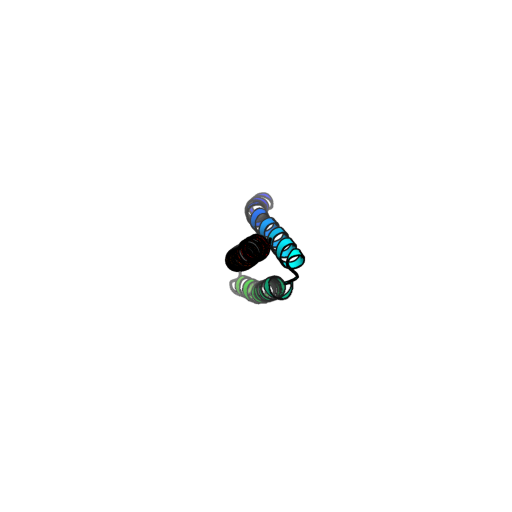9 34.591 1.00 85.25 112 LYS A O 1
ATOM 929 N N . ILE A 1 113 ? -42.350 6.925 35.220 1.00 85.81 113 ILE A N 1
ATOM 930 C CA . ILE A 1 113 ? -42.939 6.089 36.283 1.00 85.81 113 ILE A CA 1
ATOM 931 C C . ILE A 1 113 ? -42.934 6.818 37.638 1.00 85.81 113 ILE A C 1
ATOM 933 O O . ILE A 1 113 ? -43.704 6.452 38.522 1.00 85.81 113 ILE A O 1
ATOM 937 N N . PHE A 1 114 ? -42.062 7.815 37.813 1.00 81.06 114 PHE A N 1
ATOM 938 C CA . PHE A 1 114 ? -41.894 8.556 39.068 1.00 81.06 114 PHE A CA 1
ATOM 939 C C . PHE A 1 114 ? -42.602 9.925 39.093 1.00 81.06 114 PHE A C 1
ATOM 941 O O . PHE A 1 114 ? -42.622 10.545 40.157 1.00 81.06 114 PHE A O 1
ATOM 948 N N . ASP A 1 115 ? -43.182 10.362 37.970 1.00 72.69 115 ASP A N 1
ATOM 949 C CA . ASP A 1 115 ? -4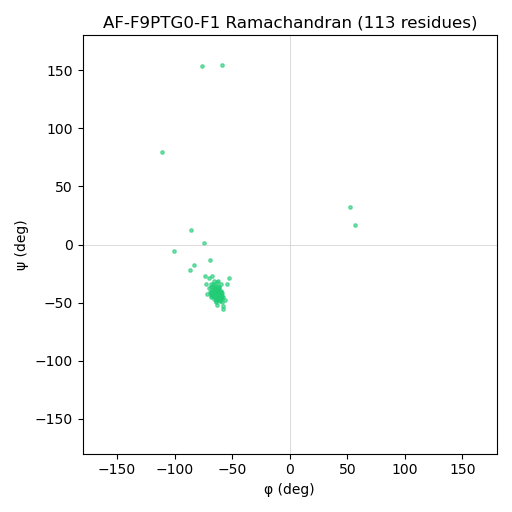4.141 11.479 37.866 1.00 72.69 115 ASP A CA 1
ATOM 950 C C . ASP A 1 115 ? -45.589 10.956 37.932 1.00 72.69 115 ASP A C 1
ATOM 952 O O . ASP A 1 115 ? -46.425 11.597 38.610 1.00 72.69 115 ASP A O 1
#

Radius of gyration: 23.85 Å; Cα contacts (8 Å, |Δi|>4): 52; chains: 1; bounding box: 64×23×67 Å

Secondary structure (DSSP, 8-state):
-HHHHHHHHHHHHHHHHHHHHHHHHHHHTT--HHHHHHHHHHHHHHHHHHHHHHHTT--HHHHHHHHHHHHHHHHHHHHHHHHHHHHHHHHHHHHHHHHHHHHHHHHHHHHHHH-

Mean predicted aligned error: 8.77 Å

Solvent-accessible surface area (backbone atoms only — not comparable to full-atom values): 6254 Å² total; per-residue (Å²): 122,66,69,68,53,50,57,57,51,58,62,35,48,60,30,48,52,51,37,53,52,52,43,52,49,30,50,73,69,74,44,55,61,65,55,47,53,53,48,51,51,45,55,58,52,46,56,59,53,45,49,50,44,56,74,70,69,56,62,71,70,55,48,56,50,50,53,37,51,43,41,44,52,47,24,51,55,53,50,56,54,47,52,58,48,50,54,53,52,52,53,52,50,51,53,50,52,53,50,51,50,50,53,50,54,54,51,54,54,55,55,67,72,78,110

pLDDT: mean 83.34, std 4.37, range [59.16, 90.44]

Foldseek 3Di:
DPPVLVVLVVVLVVLVVLLVVLCVVCVVVVNNPVSVVLVVVLVVVLVVVLVVCVVVVHDPSVNSVSVSVSSNVSSVSSVVVSVVVVVVVVVVVVVVVVVVVVVVVVVVVVVVVVD